Protein AF-A0A850QZZ2-F1 (afdb_monomer_lite)

pLDDT: mean 83.4, std 10.26, range [45.5, 92.12]

Radius of gyration: 13.41 Å; chains: 1; bounding box: 37×31×31 Å

Organism: Photobacterium damselae subsp. damselae (NCBI:txid85581)

InterPro domains:
  IPR007459 DNA polymerase III chi subunit, HolC [PF04364] (4-67)
  IPR007459 DNA polymerase III chi subunit, HolC [PTHR38767] (2-71)
  IPR036768 DNA polymerase III subunit chi superfamily [G3DSA:3.40.50.10110] (1-71)
  IPR036768 DNA polymerase III subunit chi superfamily [SSF102400] (2-69)

Foldseek 3Di:
DDDLDDDDDDLDDDPDQDAEAEDPDLAQHPCNLSHVYYHYDQDPDPVSNVSVVRRVVVCVVVVHDDDDDDDPPDD

Secondary structure (DSSP, 8-state):
---SS----TTPPPSS--SEEE--SSS--GGGGGSSEEE----SSHHHHHHHHHHHHHHHHTTPPP---PPP---

Sequence (75 aa):
GGAPVEIGWGQLRHSGRRNVLINLAKNAPNFAVTFVQVVDFVPCDEKLKQLARERYKIYRLAGIQLTTANAVDTP

Structure (mmCIF, N/CA/C/O backbone):
data_AF-A0A850QZZ2-F1
#
_entry.id   AF-A0A850QZZ2-F1
#
loop_
_atom_site.group_PDB
_atom_site.id
_atom_site.type_symbol
_atom_site.label_atom_id
_atom_site.label_alt_id
_atom_site.label_comp_id
_atom_site.label_asym_id
_atom_site.label_entity_id
_atom_site.label_seq_id
_atom_site.pdbx_PDB_ins_code
_atom_site.Cartn_x
_atom_site.Cartn_y
_atom_site.Cartn_z
_atom_site.occupancy
_atom_site.B_iso_or_equiv
_atom_site.auth_seq_id
_atom_site.auth_comp_id
_atom_site.auth_asym_id
_atom_site.auth_atom_id
_atom_site.pdbx_PDB_model_num
ATOM 1 N N . GLY A 1 1 ? 12.046 -17.477 -14.979 1.00 47.53 1 GLY A N 1
ATOM 2 C CA . GLY A 1 1 ? 10.729 -17.981 -14.545 1.00 47.53 1 GLY A CA 1
ATOM 3 C C . GLY A 1 1 ? 10.412 -17.374 -13.199 1.00 47.53 1 GLY A C 1
ATOM 4 O O . GLY A 1 1 ? 11.323 -17.281 -12.390 1.00 47.53 1 GLY A O 1
ATOM 5 N N . GLY A 1 2 ? 9.183 -16.916 -12.978 1.00 70.94 2 GLY A N 1
ATOM 6 C CA . GLY A 1 2 ? 8.752 -16.341 -11.702 1.00 70.94 2 GLY A CA 1
ATOM 7 C C . GLY A 1 2 ? 7.289 -16.678 -11.439 1.00 70.94 2 GLY A C 1
ATOM 8 O O . GLY A 1 2 ? 6.528 -16.875 -12.387 1.00 70.94 2 GLY A O 1
ATOM 9 N N . ALA A 1 3 ? 6.915 -16.789 -10.163 1.00 82.69 3 ALA A N 1
ATOM 10 C CA . ALA A 1 3 ? 5.541 -17.068 -9.765 1.00 82.69 3 ALA A CA 1
ATOM 11 C C . ALA A 1 3 ? 4.626 -15.880 -10.121 1.00 82.69 3 ALA A C 1
ATOM 13 O O . ALA A 1 3 ? 5.044 -14.729 -9.969 1.00 82.69 3 ALA A O 1
ATOM 14 N N . PRO A 1 4 ? 3.372 -16.115 -10.543 1.00 84.31 4 PRO A N 1
ATOM 15 C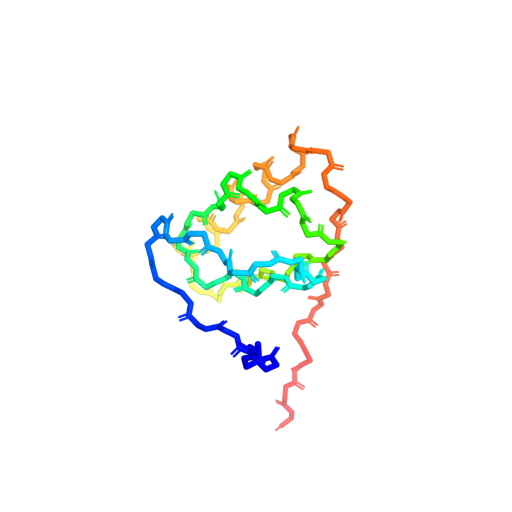 CA . PRO A 1 4 ? 2.443 -15.037 -10.891 1.00 84.31 4 PRO A CA 1
ATOM 16 C C . PRO A 1 4 ? 2.152 -14.112 -9.700 1.00 84.31 4 PRO A C 1
ATOM 18 O O . PRO A 1 4 ? 1.979 -12.908 -9.873 1.00 84.31 4 PRO A O 1
ATOM 21 N N . VAL A 1 5 ? 2.198 -14.644 -8.477 1.00 86.62 5 VAL A N 1
ATOM 22 C CA . VAL A 1 5 ? 2.036 -13.899 -7.224 1.00 86.62 5 VAL A CA 1
ATOM 23 C C . VAL A 1 5 ? 3.284 -14.084 -6.369 1.00 86.62 5 VAL A C 1
ATOM 25 O O . VAL A 1 5 ? 3.801 -15.190 -6.246 1.00 86.62 5 VAL A O 1
ATOM 28 N N . GLU A 1 6 ? 3.762 -12.988 -5.788 1.00 87.50 6 GLU A N 1
ATOM 29 C CA . GLU A 1 6 ? 4.858 -12.977 -4.823 1.00 87.50 6 GLU A CA 1
ATOM 30 C C . GLU A 1 6 ? 4.358 -12.414 -3.498 1.00 87.50 6 GLU A C 1
ATOM 32 O O . GLU A 1 6 ? 3.655 -11.404 -3.469 1.00 87.50 6 GLU A O 1
ATOM 37 N N . ILE A 1 7 ? 4.750 -13.064 -2.404 1.00 87.69 7 ILE A N 1
ATOM 38 C CA . ILE A 1 7 ? 4.488 -12.603 -1.043 1.00 87.69 7 ILE A CA 1
ATOM 39 C C . ILE A 1 7 ? 5.844 -12.246 -0.441 1.00 87.69 7 ILE A C 1
ATOM 41 O O . ILE A 1 7 ? 6.657 -13.124 -0.162 1.00 87.69 7 ILE A O 1
ATOM 45 N N . GLY A 1 8 ? 6.097 -10.949 -0.289 1.00 85.12 8 GLY A N 1
ATOM 46 C CA . GLY A 1 8 ? 7.294 -10.423 0.362 1.00 85.12 8 GLY A CA 1
ATOM 47 C C . GLY A 1 8 ? 6.990 -9.915 1.769 1.00 85.12 8 GLY A C 1
ATOM 48 O O . GLY A 1 8 ? 5.872 -9.492 2.059 1.00 85.12 8 GLY A O 1
ATOM 49 N N . TRP A 1 9 ? 7.998 -9.921 2.638 1.00 84.38 9 TRP A N 1
ATOM 50 C CA . TRP A 1 9 ? 7.931 -9.357 3.987 1.00 84.38 9 TRP A CA 1
ATOM 51 C C . TRP A 1 9 ? 9.069 -8.357 4.220 1.00 84.38 9 TRP A C 1
ATOM 53 O O . TRP A 1 9 ? 10.168 -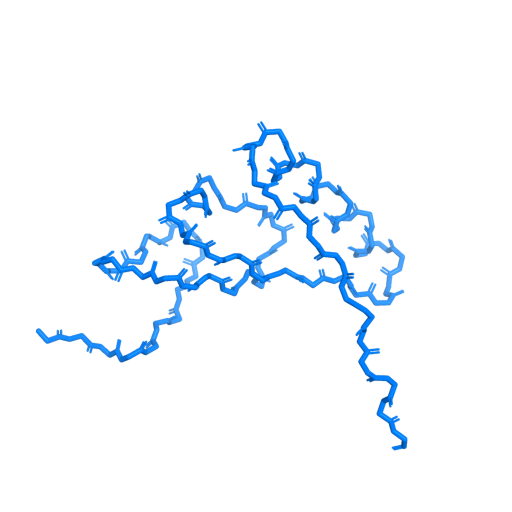8.491 3.683 1.00 84.38 9 TRP A O 1
ATOM 63 N N . GLY A 1 10 ? 8.816 -7.342 5.048 1.00 76.50 10 GLY A N 1
ATOM 64 C CA . GLY A 1 10 ? 9.814 -6.326 5.394 1.00 76.50 10 GLY A CA 1
ATOM 65 C C . GLY A 1 10 ? 10.163 -5.395 4.228 1.00 76.50 10 GLY A C 1
ATOM 66 O O . GLY A 1 10 ? 9.283 -4.933 3.508 1.00 76.50 10 GLY A O 1
ATOM 67 N N . GLN A 1 11 ? 11.452 -5.086 4.061 1.00 66.38 11 GLN A N 1
ATOM 68 C CA . GLN A 1 11 ? 11.951 -4.223 2.978 1.00 66.38 11 GLN A CA 1
ATOM 69 C C . GLN A 1 11 ? 12.330 -4.989 1.702 1.00 66.38 11 GLN A C 1
ATOM 71 O O . GLN A 1 11 ? 13.012 -4.442 0.832 1.00 66.38 11 GLN A O 1
ATOM 76 N N . LEU A 1 12 ? 11.917 -6.253 1.579 1.00 68.06 12 LEU A N 1
ATOM 77 C CA . LEU A 1 12 ? 12.230 -7.053 0.404 1.00 68.06 12 LEU A CA 1
ATOM 78 C C . LEU A 1 12 ? 11.586 -6.424 -0.839 1.00 68.06 12 LEU A C 1
ATOM 80 O O . LEU A 1 12 ? 10.379 -6.174 -0.874 1.00 68.06 12 LEU A O 1
ATOM 84 N N . ARG A 1 13 ? 12.397 -6.153 -1.865 1.00 66.50 13 ARG A N 1
ATOM 85 C CA . ARG A 1 13 ? 11.882 -5.719 -3.165 1.00 66.50 13 ARG A CA 1
ATOM 86 C C . ARG A 1 13 ? 11.304 -6.924 -3.901 1.00 66.50 13 ARG A C 1
ATOM 88 O O . ARG A 1 13 ? 11.865 -8.015 -3.852 1.00 66.50 13 ARG A O 1
ATOM 95 N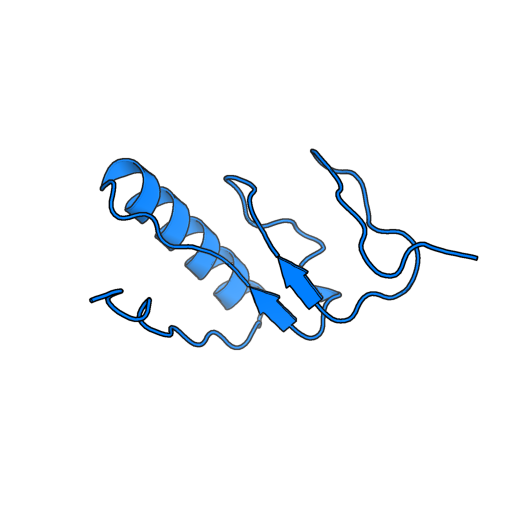 N . HIS A 1 14 ? 10.187 -6.696 -4.582 1.00 72.00 14 HIS A N 1
ATOM 96 C CA . HIS A 1 14 ? 9.587 -7.661 -5.497 1.00 72.00 14 HIS A CA 1
ATOM 97 C C . HIS A 1 14 ? 10.564 -8.011 -6.625 1.00 72.00 14 HIS A C 1
ATOM 99 O O . HIS A 1 14 ? 11.405 -7.189 -7.004 1.00 72.00 14 HIS A O 1
ATOM 105 N N . SER A 1 15 ? 10.442 -9.216 -7.178 1.00 75.50 15 SER A N 1
ATOM 106 C CA . SER A 1 15 ? 11.236 -9.607 -8.336 1.00 75.50 15 SER A CA 1
ATOM 107 C C . SER A 1 15 ? 10.561 -9.139 -9.634 1.00 75.50 15 SER A C 1
ATOM 109 O O . SER A 1 15 ? 9.354 -9.304 -9.846 1.00 75.50 15 SER A O 1
ATOM 111 N N . GLY A 1 16 ? 11.352 -8.525 -10.517 1.00 76.00 16 GLY A N 1
ATOM 112 C CA . GLY A 1 16 ? 10.909 -8.097 -11.846 1.00 76.00 16 GLY A CA 1
ATOM 113 C C . GLY A 1 16 ? 9.950 -6.901 -11.850 1.00 76.00 16 GLY A C 1
ATOM 114 O O . GLY A 1 16 ? 9.936 -6.086 -10.934 1.00 76.00 16 GLY A O 1
ATOM 115 N N . ARG A 1 17 ? 9.167 -6.765 -12.927 1.00 77.69 17 ARG A N 1
ATOM 116 C CA . ARG A 1 17 ? 8.116 -5.744 -13.054 1.00 77.69 17 ARG A CA 1
ATOM 117 C C . ARG A 1 17 ? 6.780 -6.348 -12.639 1.00 77.69 17 ARG A C 1
ATOM 119 O O . ARG A 1 17 ? 6.330 -7.314 -13.249 1.00 77.69 17 ARG A O 1
ATOM 126 N N . ARG A 1 18 ? 6.155 -5.773 -11.614 1.00 85.69 18 ARG A N 1
ATOM 127 C CA . ARG A 1 18 ? 4.828 -6.158 -11.123 1.00 85.69 18 ARG A CA 1
ATOM 128 C C . ARG A 1 18 ? 3.866 -4.989 -11.282 1.00 85.69 18 ARG A C 1
ATOM 130 O O . ARG A 1 18 ? 4.226 -3.848 -11.014 1.00 85.69 18 ARG A O 1
ATOM 137 N N . ASN A 1 19 ? 2.641 -5.278 -11.706 1.00 88.38 19 ASN A N 1
ATOM 138 C CA . ASN A 1 19 ? 1.662 -4.233 -12.008 1.00 88.38 19 ASN A CA 1
ATOM 139 C C . ASN A 1 19 ? 0.900 -3.780 -10.756 1.00 88.38 19 ASN A C 1
ATOM 141 O O . ASN A 1 19 ? 0.608 -2.594 -10.623 1.00 88.38 19 ASN A O 1
ATOM 145 N N . VAL A 1 20 ? 0.605 -4.715 -9.847 1.00 90.25 20 VAL A N 1
ATOM 146 C CA . VAL A 1 20 ? -0.246 -4.493 -8.670 1.00 90.25 20 VAL A CA 1
ATOM 147 C C . VAL A 1 20 ? 0.527 -4.792 -7.387 1.00 90.25 20 VAL A C 1
ATOM 149 O O . VAL A 1 20 ? 1.154 -5.846 -7.272 1.00 90.25 20 VAL A O 1
ATOM 152 N N . LEU A 1 21 ? 0.456 -3.875 -6.422 1.00 90.50 21 LEU A N 1
ATOM 153 C CA . LEU A 1 21 ? 0.924 -4.050 -5.049 1.00 90.50 21 LEU A CA 1
ATOM 154 C C . LEU A 1 21 ? -0.279 -4.134 -4.112 1.00 90.50 21 LEU A C 1
ATOM 156 O O . LEU A 1 21 ? -1.109 -3.231 -4.101 1.00 90.50 21 LEU A O 1
ATOM 160 N N . ILE A 1 22 ? -0.336 -5.173 -3.283 1.00 91.94 22 ILE A N 1
ATOM 161 C CA . ILE A 1 22 ? -1.283 -5.262 -2.168 1.00 91.94 22 ILE A CA 1
ATOM 162 C C . ILE A 1 22 ? -0.489 -5.028 -0.885 1.00 91.94 22 ILE A C 1
ATOM 164 O O . ILE A 1 22 ? 0.306 -5.877 -0.478 1.00 91.94 22 ILE A O 1
ATOM 168 N N . ASN A 1 23 ? -0.657 -3.858 -0.272 1.00 90.44 23 ASN A N 1
ATOM 169 C CA . ASN A 1 23 ? 0.077 -3.497 0.929 1.00 90.44 23 ASN A CA 1
ATOM 170 C C . ASN A 1 23 ? -0.664 -3.964 2.187 1.00 90.44 23 ASN A C 1
ATOM 172 O O . ASN A 1 23 ? -1.697 -3.411 2.557 1.00 90.44 23 ASN A O 1
ATOM 176 N N . LEU A 1 24 ? -0.092 -4.957 2.869 1.00 89.38 24 LEU A N 1
ATOM 177 C CA . LEU A 1 24 ? -0.536 -5.413 4.193 1.00 89.38 24 LEU A CA 1
ATOM 178 C C . LEU A 1 24 ? 0.365 -4.888 5.325 1.00 89.38 24 LEU A C 1
ATOM 180 O O . LEU A 1 24 ? 0.130 -5.178 6.498 1.00 89.38 24 LEU A O 1
ATOM 184 N N . ALA A 1 25 ? 1.422 -4.141 4.992 1.00 87.38 25 ALA A N 1
ATOM 185 C CA . ALA A 1 25 ? 2.338 -3.599 5.981 1.00 87.38 25 ALA A CA 1
ATOM 186 C C . ALA A 1 25 ? 1.729 -2.390 6.700 1.00 87.38 25 ALA A C 1
ATOM 188 O O . ALA A 1 25 ? 0.885 -1.662 6.177 1.00 87.38 25 ALA A O 1
ATOM 189 N N . LYS A 1 26 ? 2.225 -2.126 7.913 1.00 87.00 26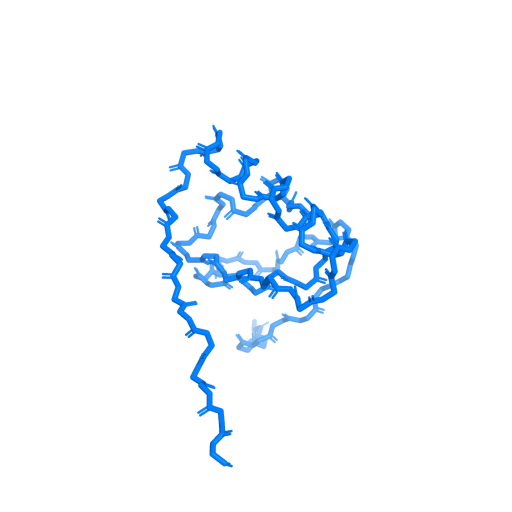 LYS A N 1
ATOM 190 C CA . LYS A 1 26 ? 1.781 -0.968 8.697 1.00 87.00 26 LYS A CA 1
ATOM 191 C C . LYS A 1 26 ? 2.154 0.370 8.049 1.00 87.00 26 LYS A C 1
ATOM 193 O O . LYS A 1 26 ? 1.433 1.350 8.222 1.00 87.00 26 LYS A O 1
ATOM 198 N N . ASN A 1 27 ? 3.228 0.380 7.263 1.00 87.38 27 ASN A N 1
ATOM 199 C CA . ASN A 1 27 ? 3.786 1.563 6.619 1.00 87.38 27 ASN A CA 1
ATOM 200 C C . ASN A 1 27 ? 3.577 1.500 5.101 1.00 87.38 27 ASN A C 1
ATOM 202 O O . ASN A 1 27 ? 3.439 0.416 4.534 1.00 87.38 27 ASN A O 1
ATOM 206 N N . ALA A 1 28 ? 3.582 2.658 4.444 1.00 87.69 28 ALA A N 1
ATOM 207 C CA . ALA A 1 28 ? 3.600 2.738 2.987 1.00 87.69 28 ALA A CA 1
ATOM 208 C C . ALA A 1 28 ? 5.035 2.472 2.486 1.00 87.69 28 ALA A C 1
ATOM 210 O O . ALA A 1 28 ? 5.954 3.183 2.901 1.00 87.69 28 ALA A O 1
ATOM 211 N N . PRO A 1 29 ? 5.273 1.459 1.635 1.00 87.00 29 PRO A N 1
ATOM 212 C CA . PRO A 1 29 ? 6.615 1.172 1.148 1.00 87.00 29 PRO A CA 1
ATOM 213 C C . PRO A 1 29 ? 7.065 2.211 0.113 1.00 87.00 29 PRO A C 1
ATOM 215 O O . PRO A 1 29 ? 6.322 2.550 -0.805 1.00 87.00 29 PRO A O 1
ATOM 218 N N . ASN A 1 30 ? 8.323 2.658 0.196 1.00 85.50 30 ASN A N 1
ATOM 219 C CA . ASN A 1 30 ? 8.883 3.670 -0.717 1.00 85.50 30 ASN A CA 1
ATOM 220 C C . ASN A 1 30 ? 8.852 3.245 -2.195 1.00 85.50 30 ASN A C 1
ATOM 222 O O . ASN A 1 30 ? 8.864 4.085 -3.087 1.00 85.50 30 ASN A O 1
ATOM 226 N N . PHE A 1 31 ? 8.829 1.939 -2.466 1.00 86.56 31 PHE A N 1
ATOM 227 C CA . PHE A 1 31 ? 8.743 1.394 -3.818 1.00 86.56 31 PHE A CA 1
ATOM 228 C C . PHE A 1 31 ? 7.304 1.288 -4.343 1.00 86.56 31 PHE A C 1
ATOM 230 O O . PHE A 1 31 ? 7.124 0.844 -5.467 1.00 86.56 31 PHE A O 1
ATOM 237 N N . ALA A 1 32 ? 6.275 1.670 -3.578 1.00 87.19 32 ALA A N 1
ATOM 238 C CA . ALA A 1 32 ? 4.886 1.597 -4.039 1.00 87.19 32 ALA A CA 1
ATOM 239 C C . ALA A 1 32 ? 4.660 2.369 -5.349 1.00 87.19 32 ALA A C 1
ATOM 241 O O . ALA A 1 32 ? 3.889 1.930 -6.194 1.00 87.19 32 ALA A O 1
ATOM 242 N N . VAL A 1 33 ? 5.404 3.460 -5.555 1.00 87.00 33 VAL A N 1
ATOM 243 C CA . VAL A 1 33 ? 5.370 4.281 -6.779 1.00 87.00 33 VAL A CA 1
ATOM 244 C C . VAL A 1 33 ? 5.807 3.544 -8.047 1.00 87.00 33 VAL A C 1
ATOM 246 O O . VAL A 1 33 ? 5.547 4.023 -9.144 1.00 87.00 33 VAL A O 1
ATOM 249 N N . THR A 1 34 ? 6.494 2.402 -7.933 1.00 88.19 34 THR A N 1
ATOM 250 C CA . THR A 1 34 ? 6.913 1.623 -9.110 1.00 88.19 34 THR A CA 1
ATOM 251 C C . THR A 1 34 ? 5.785 0.765 -9.674 1.00 88.19 34 THR A C 1
ATOM 253 O O . THR A 1 34 ? 5.944 0.184 -10.745 1.00 88.19 34 THR A O 1
ATOM 256 N N . PHE A 1 35 ? 4.679 0.639 -8.941 1.00 88.31 35 PHE A N 1
ATOM 257 C CA . PHE A 1 35 ? 3.519 -0.145 -9.334 1.00 88.31 35 PHE A CA 1
ATOM 258 C C . PHE A 1 35 ? 2.482 0.749 -10.006 1.00 88.31 35 PHE A C 1
ATOM 260 O O . PHE A 1 35 ? 2.280 1.895 -9.614 1.00 88.31 35 PHE A O 1
ATOM 267 N N . VAL A 1 36 ? 1.788 0.195 -10.999 1.00 88.50 36 VAL A N 1
ATOM 268 C CA . VAL A 1 36 ? 0.682 0.881 -11.683 1.00 88.50 36 VAL A CA 1
ATOM 269 C C . VAL A 1 36 ? -0.521 1.014 -10.750 1.00 88.50 36 VAL A C 1
ATOM 271 O O . VAL A 1 36 ? -1.242 2.005 -10.803 1.00 88.50 36 VAL A O 1
ATOM 274 N N . GLN A 1 37 ? -0.725 0.024 -9.880 1.00 89.81 37 GLN A N 1
ATOM 275 C CA . GLN A 1 37 ? -1.838 -0.015 -8.945 1.00 89.8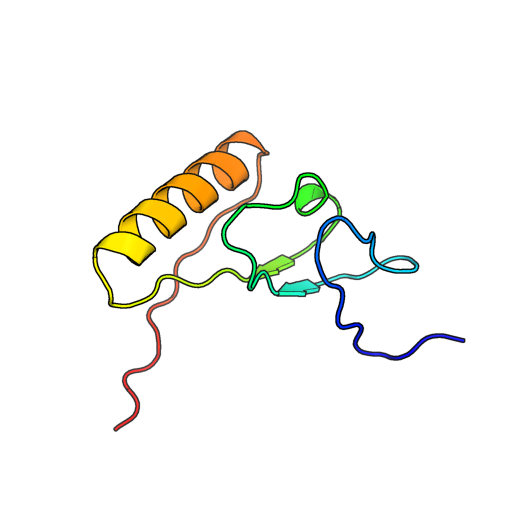1 37 GLN A CA 1
ATOM 276 C C . GLN A 1 37 ? -1.359 -0.419 -7.551 1.00 89.81 37 GLN A C 1
ATOM 278 O O . GLN A 1 37 ? -0.633 -1.401 -7.386 1.00 89.81 37 GLN A O 1
ATOM 283 N N . VAL A 1 38 ? -1.816 0.320 -6.542 1.00 90.69 38 VAL A N 1
ATOM 284 C CA . VAL A 1 38 ? -1.572 0.030 -5.128 1.00 90.69 38 VAL A CA 1
ATOM 285 C C . VAL A 1 38 ? -2.917 -0.156 -4.440 1.00 90.69 38 VAL A C 1
ATOM 287 O O . VAL A 1 38 ? -3.783 0.711 -4.521 1.00 90.69 38 VAL A O 1
ATOM 290 N N . VAL A 1 39 ? -3.089 -1.290 -3.770 1.00 91.31 39 VAL A N 1
ATOM 291 C CA . VAL A 1 39 ? -4.249 -1.602 -2.935 1.00 91.31 39 VAL A CA 1
ATOM 292 C C . VAL A 1 39 ? -3.802 -1.560 -1.481 1.00 91.31 39 VAL A C 1
ATOM 294 O O . VAL A 1 39 ? -2.864 -2.256 -1.094 1.00 91.31 39 VAL A O 1
ATOM 297 N N . ASP A 1 40 ? -4.465 -0.731 -0.683 1.00 90.81 40 ASP A N 1
ATOM 298 C CA . ASP A 1 40 ? -4.232 -0.590 0.755 1.00 90.81 40 ASP A CA 1
ATOM 299 C C . ASP A 1 40 ? -5.575 -0.714 1.493 1.00 90.81 40 ASP A C 1
ATOM 301 O O . ASP A 1 40 ? -6.642 -0.582 0.888 1.00 90.81 40 ASP A O 1
ATOM 305 N N . PHE A 1 41 ? -5.529 -0.982 2.796 1.00 89.94 41 PHE A N 1
ATOM 306 C CA . PHE A 1 41 ? -6.706 -1.294 3.604 1.00 89.94 41 PHE A CA 1
ATOM 307 C C . PHE A 1 41 ? -6.854 -0.333 4.779 1.00 89.94 41 PHE A C 1
ATOM 309 O O . PHE A 1 41 ? -5.878 0.053 5.427 1.00 89.94 41 PHE A O 1
ATOM 316 N N . VAL A 1 42 ? -8.102 0.003 5.101 1.00 88.88 42 VAL A N 1
ATOM 317 C CA . VAL A 1 42 ? -8.469 0.793 6.281 1.00 88.88 42 VAL A CA 1
ATOM 318 C C . VAL A 1 42 ? -9.245 -0.116 7.237 1.00 88.88 42 VAL A C 1
ATOM 320 O O . VAL A 1 42 ? -10.418 -0.383 6.988 1.00 88.88 42 VAL A O 1
ATOM 323 N N . PRO A 1 43 ? -8.622 -0.627 8.312 1.00 85.75 43 PRO A N 1
ATOM 324 C CA . PRO A 1 43 ? -9.327 -1.478 9.268 1.00 85.75 43 PRO A CA 1
ATOM 325 C C . PRO A 1 43 ? -10.372 -0.694 10.075 1.00 85.75 43 PRO A C 1
ATOM 327 O O . PRO A 1 43 ? -10.251 0.520 10.247 1.00 85.75 43 PRO A O 1
ATOM 330 N N . CYS A 1 44 ? -11.377 -1.387 10.621 1.00 85.19 44 CYS A N 1
ATOM 331 C CA . CYS A 1 44 ? -12.417 -0.764 11.451 1.00 85.19 44 CYS A CA 1
ATOM 332 C C . CYS A 1 44 ? -11.900 -0.253 12.811 1.00 85.19 44 CYS A C 1
ATOM 334 O O . CYS A 1 44 ? -12.507 0.653 13.378 1.00 85.19 44 CYS A O 1
ATOM 336 N N . ASP A 1 45 ? -10.786 -0.797 13.314 1.00 88.06 45 ASP A N 1
ATOM 337 C CA . ASP A 1 45 ? -10.142 -0.377 14.568 1.00 88.06 45 ASP A CA 1
ATOM 338 C C . ASP A 1 45 ? -9.594 1.060 14.463 1.00 88.06 45 ASP A C 1
ATOM 340 O O . ASP A 1 45 ? -8.801 1.370 13.571 1.00 88.06 45 ASP A O 1
ATOM 344 N N . GLU A 1 46 ? -9.977 1.932 15.400 1.00 84.62 46 GLU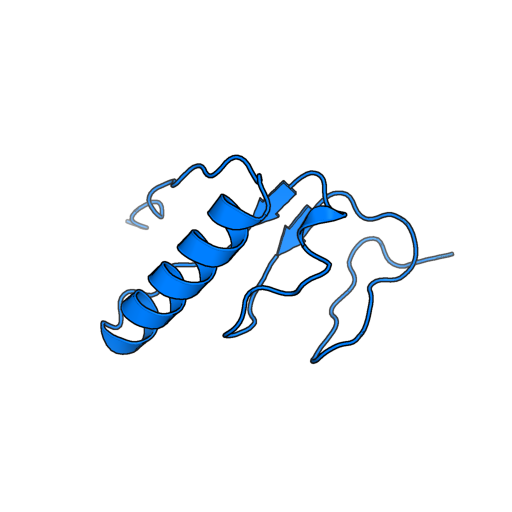 A N 1
ATOM 345 C CA . GLU A 1 46 ? -9.571 3.344 15.457 1.00 84.62 46 GLU A CA 1
ATOM 346 C C . GLU A 1 46 ? -8.049 3.554 15.425 1.00 84.62 46 GLU A C 1
ATOM 348 O O . GLU A 1 46 ? -7.559 4.435 14.711 1.00 84.62 46 GLU A O 1
ATOM 353 N N . LYS A 1 47 ? -7.268 2.717 16.125 1.00 83.19 47 LYS A N 1
ATOM 354 C CA . LYS A 1 47 ? -5.798 2.837 16.114 1.00 83.19 47 LYS A CA 1
ATOM 355 C C . LYS A 1 47 ? -5.237 2.549 14.723 1.00 83.19 47 LYS A C 1
ATOM 357 O O . LYS A 1 47 ? -4.298 3.202 14.267 1.00 83.19 47 LYS A O 1
ATOM 362 N N . LEU A 1 48 ? -5.832 1.584 14.027 1.00 84.81 48 LEU A N 1
ATOM 363 C CA . LEU A 1 48 ? -5.422 1.195 12.682 1.00 84.81 48 LEU A CA 1
ATOM 364 C C . LEU A 1 48 ? -5.951 2.154 11.606 1.00 84.81 48 LEU A C 1
ATOM 366 O O . LEU A 1 48 ? -5.288 2.327 10.581 1.00 84.81 48 LEU A O 1
ATOM 370 N N . LYS A 1 49 ? -7.072 2.847 11.846 1.00 88.38 49 LYS A N 1
ATOM 371 C CA . LYS A 1 49 ? -7.530 3.954 10.990 1.00 88.38 49 LYS A CA 1
ATOM 372 C C . LYS A 1 49 ? -6.521 5.091 10.962 1.00 88.38 49 LYS A C 1
ATOM 374 O O . LYS A 1 49 ? -6.262 5.640 9.893 1.00 88.38 49 LYS A O 1
ATOM 379 N N . GLN A 1 50 ? -5.937 5.447 12.108 1.00 88.69 50 GLN A N 1
ATOM 380 C CA . GLN A 1 50 ? -4.928 6.506 12.163 1.00 88.69 50 GLN A CA 1
ATOM 381 C C . GLN A 1 50 ? -3.700 6.155 11.317 1.00 88.69 50 GLN A C 1
ATOM 383 O O . GLN A 1 50 ? -3.282 6.946 10.473 1.00 88.69 50 GLN A O 1
ATOM 388 N N . LEU A 1 51 ? -3.215 4.923 11.454 1.00 89.50 51 LEU A N 1
ATOM 389 C CA . LEU A 1 51 ? -2.134 4.378 10.639 1.00 89.50 51 LEU A CA 1
ATOM 390 C C . LEU A 1 51 ? -2.478 4.395 9.133 1.00 89.50 51 LEU A C 1
ATOM 392 O O . LEU A 1 51 ? -1.657 4.771 8.298 1.00 89.50 51 LEU A O 1
ATOM 396 N N . ALA A 1 52 ? -3.711 4.039 8.763 1.00 89.50 52 ALA A N 1
ATOM 397 C CA . ALA A 1 52 ? -4.155 4.089 7.371 1.00 89.50 52 ALA A CA 1
ATOM 398 C C . ALA A 1 52 ? -4.214 5.526 6.818 1.00 89.50 52 ALA A C 1
ATOM 400 O O . ALA A 1 52 ? -3.840 5.763 5.669 1.00 89.50 52 ALA A O 1
ATOM 401 N N . ARG A 1 53 ? -4.604 6.510 7.643 1.00 90.69 53 ARG A N 1
ATOM 402 C CA . ARG A 1 53 ? -4.553 7.939 7.279 1.00 90.69 53 ARG A CA 1
ATOM 403 C C . ARG A 1 53 ? -3.121 8.407 7.023 1.00 90.69 53 ARG A C 1
ATOM 405 O O . ARG A 1 53 ? -2.901 9.202 6.112 1.00 90.69 53 ARG A O 1
ATOM 412 N N . GLU A 1 54 ? -2.150 7.933 7.799 1.00 91.62 54 GLU A N 1
ATOM 413 C CA . GLU A 1 54 ? -0.732 8.241 7.576 1.00 91.62 54 GLU A CA 1
ATOM 414 C C . GLU A 1 54 ? -0.237 7.664 6.247 1.00 91.62 54 GLU A C 1
ATOM 416 O O . GLU A 1 54 ? 0.342 8.397 5.443 1.00 91.62 54 GLU A O 1
ATOM 421 N N . ARG A 1 55 ? -0.552 6.396 5.952 1.00 92.12 55 ARG A N 1
ATOM 422 C CA . ARG A 1 55 ? -0.220 5.784 4.653 1.00 92.12 55 ARG A CA 1
ATOM 423 C C . ARG A 1 55 ? -0.860 6.528 3.483 1.00 92.12 55 ARG A C 1
ATOM 425 O O . ARG A 1 55 ? -0.179 6.825 2.505 1.00 92.12 55 ARG A O 1
ATOM 432 N N . TYR A 1 56 ? -2.131 6.908 3.611 1.00 90.19 56 TYR A N 1
ATOM 433 C CA . TYR A 1 56 ? -2.840 7.698 2.602 1.00 90.19 56 TYR A CA 1
ATOM 434 C C . TYR A 1 56 ? -2.117 9.018 2.291 1.00 90.19 56 TYR A C 1
ATOM 436 O O . TYR A 1 56 ? -1.940 9.377 1.126 1.00 90.19 56 TYR A O 1
ATOM 444 N N . LYS A 1 57 ? -1.647 9.734 3.323 1.00 91.50 57 LYS A N 1
ATOM 445 C CA . LYS A 1 57 ? -0.865 10.968 3.142 1.00 91.50 57 LYS A CA 1
ATOM 446 C C . LYS A 1 57 ? 0.434 10.708 2.381 1.00 91.50 57 LYS A C 1
ATOM 448 O O . LYS A 1 57 ? 0.752 11.475 1.478 1.00 91.50 57 LYS A O 1
ATOM 453 N N . ILE A 1 58 ? 1.153 9.635 2.715 1.00 90.81 58 ILE A N 1
ATOM 454 C CA . ILE A 1 58 ? 2.412 9.275 2.049 1.00 90.81 58 ILE A CA 1
ATOM 455 C C . ILE A 1 58 ? 2.177 9.005 0.560 1.00 90.81 58 ILE A C 1
ATOM 457 O O . ILE A 1 58 ? 2.873 9.579 -0.273 1.00 90.81 58 ILE A O 1
ATOM 461 N N . TYR A 1 59 ? 1.166 8.208 0.203 1.00 90.50 59 TYR A N 1
ATOM 462 C CA . TYR A 1 59 ? 0.859 7.943 -1.206 1.00 90.50 59 TYR A CA 1
ATOM 463 C C . TYR A 1 59 ? 0.441 9.205 -1.967 1.00 90.50 59 TYR A C 1
ATOM 465 O O . TYR A 1 59 ? 0.861 9.403 -3.106 1.00 90.50 59 TYR A O 1
ATOM 473 N N . ARG A 1 60 ? -0.325 10.096 -1.324 1.00 89.88 60 ARG A N 1
ATOM 474 C CA . ARG A 1 60 ? -0.719 11.377 -1.920 1.00 89.88 60 ARG A CA 1
ATOM 475 C C . ARG A 1 60 ? 0.495 12.262 -2.202 1.00 89.88 60 ARG A C 1
ATOM 477 O O . ARG A 1 60 ? 0.575 12.854 -3.272 1.00 89.88 60 ARG A O 1
ATOM 484 N N . LEU A 1 61 ? 1.433 12.345 -1.256 1.00 89.81 61 LEU A N 1
ATOM 485 C CA . LEU A 1 61 ? 2.691 13.083 -1.421 1.00 89.81 61 LEU A CA 1
ATOM 486 C C . LEU A 1 61 ? 3.586 12.461 -2.498 1.00 89.81 61 LEU A C 1
ATOM 488 O O . LEU A 1 61 ? 4.292 13.179 -3.197 1.00 89.81 61 LEU A O 1
ATOM 492 N N . ALA A 1 62 ? 3.516 11.142 -2.664 1.00 87.06 62 ALA A N 1
ATOM 493 C CA . ALA A 1 62 ? 4.217 10.412 -3.711 1.00 87.06 62 ALA A CA 1
ATOM 494 C C . ALA A 1 62 ? 3.581 10.567 -5.112 1.00 87.06 62 ALA A C 1
ATOM 496 O O . ALA A 1 62 ? 4.074 9.975 -6.068 1.00 87.06 62 ALA A O 1
ATOM 497 N N . GLY A 1 63 ? 2.498 11.346 -5.246 1.00 86.69 63 GLY A N 1
ATOM 498 C CA . GLY A 1 63 ? 1.829 11.609 -6.523 1.00 86.69 63 GLY A CA 1
ATOM 499 C C . GLY A 1 63 ? 0.937 10.470 -7.021 1.00 86.69 63 GLY A C 1
ATOM 500 O O . GLY A 1 63 ? 0.513 10.488 -8.175 1.00 86.69 63 GLY A O 1
ATOM 501 N N . ILE A 1 64 ? 0.635 9.483 -6.173 1.00 86.00 64 ILE A N 1
ATOM 502 C CA . ILE A 1 64 ? -0.258 8.376 -6.525 1.00 86.00 64 ILE A CA 1
ATOM 503 C C . ILE A 1 64 ? -1.703 8.885 -6.518 1.00 86.00 64 ILE A C 1
ATOM 505 O O . ILE A 1 64 ? -2.142 9.542 -5.570 1.00 86.00 64 ILE A O 1
ATOM 509 N N . GLN A 1 65 ? -2.457 8.564 -7.571 1.00 86.19 65 GLN A N 1
ATOM 510 C CA . GLN A 1 65 ? -3.891 8.839 -7.621 1.00 86.19 65 GLN A CA 1
ATOM 511 C C . GLN A 1 65 ? -4.622 7.892 -6.668 1.00 86.19 65 GLN A C 1
ATOM 513 O O . GLN A 1 65 ? -4.555 6.674 -6.810 1.00 86.19 65 GLN A O 1
ATOM 518 N N . LEU A 1 66 ? -5.297 8.463 -5.673 1.00 85.69 66 LEU A N 1
ATOM 519 C CA . LEU A 1 66 ? -5.962 7.707 -4.619 1.00 85.69 66 LEU A CA 1
ATOM 520 C C . LEU A 1 66 ? -7.461 7.633 -4.882 1.00 85.69 66 LEU A C 1
ATOM 522 O O . LEU A 1 66 ? -8.122 8.652 -5.081 1.00 85.69 66 LEU A O 1
ATOM 526 N N . THR A 1 67 ? -7.999 6.420 -4.822 1.00 86.69 67 THR A N 1
ATOM 527 C CA . THR A 1 67 ? -9.436 6.160 -4.871 1.00 86.69 67 THR A CA 1
ATOM 528 C C . THR A 1 67 ? -9.810 5.298 -3.677 1.00 86.69 67 THR A C 1
ATOM 530 O O . THR A 1 67 ? -9.172 4.282 -3.411 1.00 86.69 67 THR A O 1
ATOM 533 N N . THR A 1 68 ? -10.833 5.715 -2.939 1.00 84.75 68 THR A N 1
ATOM 534 C CA . THR A 1 68 ? -11.399 4.943 -1.833 1.00 84.75 68 THR A CA 1
ATOM 535 C C . THR A 1 68 ? -12.655 4.240 -2.318 1.00 84.75 68 THR A C 1
ATOM 537 O O . THR A 1 68 ? -13.588 4.901 -2.771 1.00 84.75 68 THR A O 1
ATOM 540 N N . ALA A 1 69 ? -12.687 2.917 -2.206 1.00 84.38 69 ALA A N 1
ATOM 541 C CA . ALA A 1 69 ? -13.907 2.135 -2.346 1.00 84.38 69 ALA A CA 1
ATOM 542 C C . ALA A 1 69 ? -14.350 1.676 -0.954 1.00 84.38 69 ALA A C 1
ATOM 544 O O . ALA A 1 69 ? -13.509 1.324 -0.123 1.00 84.38 69 ALA A O 1
ATOM 545 N N . ASN A 1 70 ? -15.657 1.685 -0.698 1.00 80.38 70 ASN A N 1
ATOM 546 C CA . ASN A 1 70 ? -16.189 1.053 0.503 1.00 80.38 70 ASN A CA 1
ATOM 547 C C . ASN A 1 70 ? -15.975 -0.459 0.390 1.00 80.38 70 ASN A C 1
ATOM 549 O O . ASN A 1 70 ? -16.120 -1.027 -0.696 1.00 80.38 70 ASN A O 1
ATOM 553 N N . ALA A 1 71 ? -15.638 -1.110 1.505 1.00 70.69 71 ALA A N 1
ATOM 554 C CA . ALA A 1 71 ? -15.776 -2.556 1.570 1.00 70.69 71 ALA A CA 1
ATOM 555 C C . ALA A 1 71 ? -17.252 -2.880 1.302 1.00 70.69 71 ALA A C 1
ATOM 557 O O . ALA A 1 71 ? -18.129 -2.220 1.855 1.00 70.69 71 ALA A O 1
ATOM 558 N N . VAL A 1 72 ? -17.523 -3.831 0.406 1.00 71.06 72 VAL A N 1
ATOM 559 C CA . VAL A 1 72 ? -18.885 -4.340 0.226 1.00 71.06 72 VAL A CA 1
ATOM 560 C C . VAL A 1 72 ? -19.305 -4.906 1.577 1.00 71.06 72 VAL A C 1
ATOM 562 O O . VAL A 1 72 ? -18.642 -5.819 2.076 1.00 71.06 72 VAL A O 1
ATOM 565 N N . ASP A 1 73 ? -20.355 -4.343 2.177 1.00 57.56 73 ASP A N 1
ATOM 566 C CA . ASP A 1 73 ? -20.982 -4.932 3.355 1.00 57.56 73 ASP A CA 1
ATOM 567 C C . ASP A 1 73 ? -21.382 -6.353 2.955 1.00 57.56 73 ASP A C 1
ATOM 569 O O . ASP A 1 73 ? -22.213 -6.555 2.068 1.00 57.56 73 ASP A O 1
ATOM 573 N N . THR A 1 74 ? -20.686 -7.348 3.503 1.00 45.50 74 THR A N 1
ATOM 574 C CA . THR A 1 74 ? -21.030 -8.745 3.241 1.00 45.50 74 THR A CA 1
ATOM 575 C C . THR A 1 74 ? -22.356 -8.996 3.963 1.00 45.50 74 THR A C 1
ATOM 577 O O . THR A 1 74 ? -22.397 -8.737 5.168 1.00 45.50 74 THR A O 1
ATOM 580 N N . PRO A 1 75 ? -23.430 -9.392 3.254 1.00 46.44 75 PRO A N 1
ATOM 581 C CA . PRO A 1 75 ? -24.731 -9.644 3.868 1.00 46.44 75 PRO A CA 1
ATOM 582 C C . PRO A 1 75 ? -24.699 -10.830 4.837 1.00 46.44 75 PRO A C 1
ATOM 584 O O . PRO A 1 75 ? -23.840 -11.728 4.661 1.00 46.44 75 PRO A O 1
#